Protein AF-A0A1I4LH02-F1 (afdb_monomer)

Radius of gyration: 21.08 Å; Cα contacts (8 Å, |Δi|>4): 77; chains: 1; bounding box: 44×37×54 Å

pLDDT: mean 87.55, std 12.06, range [35.31, 96.88]

Secondary structure (DSSP, 8-state):
-HHHHHHHHTT--HHHHHHHHHHHHHHHHHHHHHS--S--HHHHHHHHHHHHTT--HHHHHHHTT--HHHHHHHHTTSS--HHHHHHHHHHHHHHHS----

Nearest PDB structures (foldseek):
  4pu7-assembly1_B  TM=8.482E-01  e=5.552E-02  Shewanella oneidensis MR-1
  4pu8-assembly1_B  TM=8.496E-01  e=6.217E-02  Shewanella oneidensis MR-1
  4pu4-assembly1_D  TM=8.555E-01  e=6.579E-02  Shewanella oneidensis MR-1
  2b5a-assembly1_A  TM=8.057E-01  e=5.552E-02  [Bacillus] caldolyticus
  4pu8-assembly1_A  TM=7.505E-01  e=4.958E-02  Shewanella oneidensis MR-1

Mean predicted alig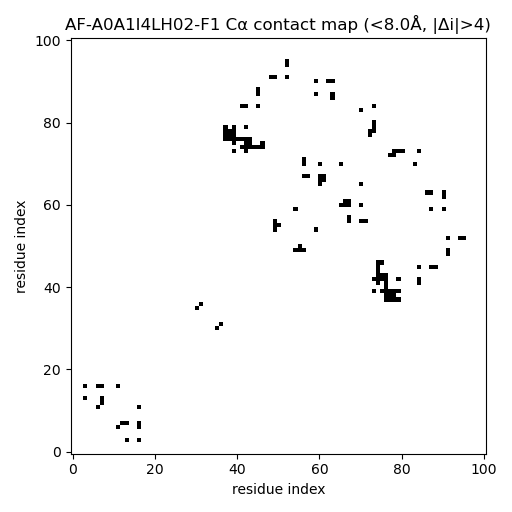ned error: 10.13 Å

Sequence (101 aa):
MAYFERRRAEQLTDRDIMRCLKRHVANEVYAALLNPATDNPVGRELRARRQAIGTPISVLAATLGVPYQRLRRLEIGTRADPELEQRANLALAQLETPQAA

Foldseek 3Di:
DVQVVVVVVVVDDPVRSVVVVVVVVVVVVVVCVVPVQLQDVLLCVLVVLCVVLVHDLVNLCVVLVHDSVVSVSSNRSRDDDPVSSVVSVVVSVVSVPDPPD

Structure (mmCIF, N/CA/C/O backbone):
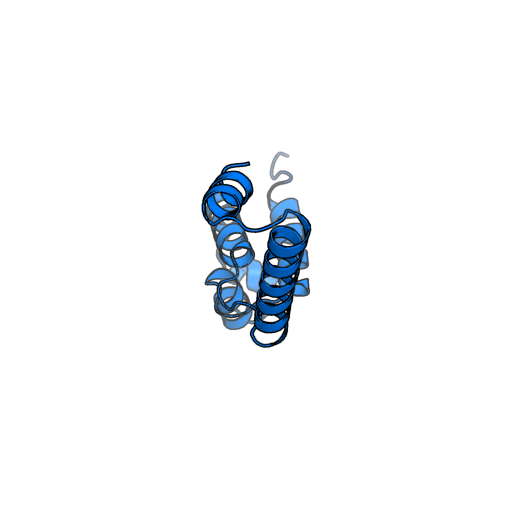data_AF-A0A1I4LH02-F1
#
_entry.id   AF-A0A1I4LH02-F1
#
loop_
_atom_site.group_PDB
_atom_site.id
_atom_site.type_symbol
_atom_site.label_atom_id
_atom_site.label_alt_id
_atom_site.label_comp_id
_atom_site.label_asym_id
_atom_site.label_entity_id
_atom_site.label_seq_id
_atom_site.pdbx_PDB_ins_code
_atom_site.Cartn_x
_atom_site.Cartn_y
_atom_site.Cartn_z
_atom_site.occupancy
_atom_site.B_iso_or_equiv
_atom_site.auth_seq_id
_atom_site.auth_comp_id
_atom_site.auth_asym_id
_atom_site.auth_atom_id
_atom_site.pdbx_PDB_model_num
ATOM 1 N N . MET A 1 1 ? 8.308 6.943 -25.406 1.00 62.38 1 MET A N 1
ATOM 2 C CA . MET A 1 1 ? 8.981 6.396 -26.608 1.00 62.38 1 MET A CA 1
ATOM 3 C C . MET A 1 1 ? 10.434 5.965 -26.358 1.00 62.38 1 MET A C 1
ATOM 5 O O . MET A 1 1 ? 10.872 5.034 -27.020 1.00 62.38 1 MET A O 1
ATOM 9 N N . ALA A 1 2 ? 11.132 6.499 -25.341 1.00 81.81 2 ALA A N 1
ATOM 10 C CA . ALA A 1 2 ? 12.540 6.187 -25.028 1.00 81.81 2 ALA A CA 1
ATOM 11 C C . ALA A 1 2 ? 12.921 4.687 -24.935 1.00 81.81 2 ALA A C 1
ATOM 13 O O . ALA A 1 2 ? 14.013 4.296 -25.337 1.00 81.81 2 ALA A O 1
ATOM 14 N N . TYR A 1 3 ? 12.031 3.812 -24.441 1.00 87.00 3 TYR A N 1
ATOM 15 C CA . TYR A 1 3 ? 12.301 2.365 -24.400 1.00 87.00 3 TYR A CA 1
ATOM 16 C C . TYR A 1 3 ? 12.383 1.740 -25.800 1.00 87.00 3 TYR A C 1
ATOM 18 O O . TYR A 1 3 ? 13.280 0.945 -26.070 1.00 87.00 3 TYR A O 1
ATOM 26 N N . PHE A 1 4 ? 11.459 2.107 -26.692 1.00 88.50 4 PHE A N 1
ATOM 27 C CA . PHE A 1 4 ? 11.434 1.601 -28.065 1.00 88.50 4 PHE A CA 1
ATOM 28 C C . PHE A 1 4 ? 12.630 2.113 -28.858 1.00 88.50 4 PHE A C 1
ATOM 30 O O . PHE A 1 4 ? 13.259 1.336 -29.565 1.00 88.50 4 PHE A O 1
ATOM 37 N N . GLU A 1 5 ? 12.984 3.387 -28.696 1.00 90.06 5 GLU A N 1
ATOM 38 C CA . GLU A 1 5 ? 14.152 3.993 -29.344 1.00 90.06 5 GLU A CA 1
ATOM 39 C C . GLU A 1 5 ? 15.449 3.284 -28.945 1.00 90.06 5 GLU A C 1
ATOM 41 O O . GLU A 1 5 ? 16.216 2.879 -29.816 1.00 90.06 5 GLU A O 1
ATOM 46 N N . ARG A 1 6 ? 15.644 3.022 -27.644 1.00 92.69 6 ARG A N 1
ATOM 47 C CA . ARG A 1 6 ? 16.795 2.252 -27.156 1.00 92.69 6 ARG A CA 1
ATOM 48 C C . ARG A 1 6 ? 16.844 0.848 -27.756 1.00 92.69 6 ARG A C 1
ATOM 50 O O . ARG A 1 6 ? 17.892 0.416 -28.221 1.00 92.69 6 ARG A O 1
ATOM 57 N N . ARG A 1 7 ? 15.717 0.130 -27.778 1.00 92.00 7 ARG A N 1
ATOM 58 C CA . ARG A 1 7 ? 15.683 -1.235 -28.323 1.00 92.00 7 ARG A CA 1
ATOM 59 C C . ARG A 1 7 ? 15.841 -1.280 -29.847 1.00 92.00 7 ARG A C 1
ATOM 61 O O . ARG A 1 7 ? 16.440 -2.219 -30.357 1.00 92.00 7 ARG A O 1
ATOM 68 N N . ARG A 1 8 ? 15.368 -0.264 -30.573 1.00 91.19 8 ARG A N 1
ATOM 69 C CA . ARG A 1 8 ? 15.637 -0.118 -32.014 1.00 91.19 8 ARG A CA 1
ATOM 70 C C . ARG A 1 8 ? 17.112 0.176 -32.286 1.00 91.19 8 ARG A C 1
ATOM 72 O O . ARG A 1 8 ? 17.653 -0.360 -33.246 1.00 91.19 8 ARG A O 1
ATOM 79 N N . ALA A 1 9 ? 17.777 0.959 -31.432 1.00 92.25 9 ALA A N 1
ATOM 80 C CA . ALA A 1 9 ? 19.225 1.174 -31.513 1.00 92.25 9 ALA A CA 1
ATOM 81 C C . ALA A 1 9 ? 20.024 -0.124 -31.271 1.00 92.25 9 ALA A C 1
ATOM 83 O O . ALA A 1 9 ? 21.081 -0.319 -31.862 1.00 92.25 9 ALA A O 1
ATOM 84 N N . GLU A 1 10 ? 19.476 -1.051 -30.479 1.00 91.38 10 GLU A N 1
ATOM 85 C CA . GLU A 1 10 ? 19.973 -2.428 -30.307 1.00 91.38 10 GLU A CA 1
ATOM 86 C C . GLU A 1 10 ? 19.612 -3.361 -31.493 1.00 91.38 10 GLU A C 1
ATOM 88 O O . GLU A 1 10 ? 19.790 -4.573 -31.398 1.00 91.38 10 GLU A O 1
ATOM 93 N N . GLN A 1 11 ? 19.108 -2.817 -32.609 1.00 93.62 11 GLN A N 1
ATOM 94 C CA . GLN A 1 11 ? 18.726 -3.533 -33.838 1.00 93.62 11 GLN A CA 1
ATOM 95 C C . GLN A 1 11 ? 17.590 -4.559 -33.669 1.00 93.62 11 GLN A C 1
ATOM 97 O O . GLN A 1 11 ? 17.427 -5.466 -34.487 1.00 93.62 11 GLN A O 1
ATOM 102 N N . LEU A 1 12 ? 16.759 -4.412 -32.634 1.00 91.25 12 LEU A N 1
ATOM 103 C CA . LEU A 1 12 ? 15.577 -5.253 -32.446 1.00 91.25 12 LEU A CA 1
ATOM 104 C C . LEU A 1 12 ? 14.416 -4.761 -33.310 1.00 91.25 12 LEU A C 1
ATOM 106 O O . LEU A 1 12 ? 14.135 -3.563 -33.391 1.00 91.25 12 LEU A O 1
ATOM 110 N N . THR A 1 13 ? 13.686 -5.705 -33.903 1.00 94.19 13 THR A N 1
ATOM 111 C CA . THR A 1 13 ? 12.451 -5.383 -34.625 1.00 94.19 13 THR A CA 1
ATOM 112 C C . THR A 1 13 ? 11.342 -5.014 -33.644 1.00 94.19 13 THR A C 1
ATOM 114 O O . THR A 1 13 ? 11.294 -5.530 -32.526 1.00 94.19 13 THR A O 1
ATOM 117 N N . ASP A 1 14 ? 10.373 -4.199 -34.064 1.00 92.56 14 ASP A N 1
ATOM 118 C CA . ASP A 1 14 ? 9.227 -3.833 -33.217 1.00 92.56 14 ASP A CA 1
ATOM 119 C C . ASP A 1 14 ? 8.479 -5.064 -32.664 1.00 92.56 14 ASP A C 1
ATOM 121 O O . ASP A 1 14 ? 7.984 -5.048 -31.533 1.00 92.56 14 ASP A O 1
ATOM 125 N N . ARG A 1 15 ? 8.459 -6.178 -33.412 1.00 94.75 15 ARG A N 1
ATOM 126 C CA . ARG A 1 15 ? 7.894 -7.456 -32.952 1.00 94.75 15 ARG A CA 1
ATOM 127 C C . ARG A 1 15 ? 8.682 -8.039 -31.775 1.00 94.75 15 ARG A C 1
ATOM 129 O O . ARG A 1 15 ? 8.069 -8.544 -30.831 1.00 94.75 15 ARG A O 1
ATOM 136 N N . ASP A 1 16 ? 10.009 -7.976 -31.813 1.00 94.44 16 ASP A N 1
ATOM 137 C CA . ASP A 1 16 ? 10.879 -8.445 -30.728 1.00 94.44 16 ASP A CA 1
ATOM 138 C C . ASP A 1 16 ? 10.767 -7.551 -29.497 1.00 94.44 16 ASP A C 1
ATOM 140 O O . ASP A 1 16 ? 10.639 -8.053 -28.380 1.00 94.44 16 ASP A O 1
ATOM 144 N N . ILE A 1 17 ? 10.711 -6.235 -29.708 1.00 94.69 17 ILE A N 1
ATOM 145 C CA . ILE A 1 17 ? 10.509 -5.246 -28.644 1.00 94.69 17 ILE A CA 1
ATOM 146 C C . ILE A 1 17 ? 9.194 -5.524 -27.914 1.00 94.69 17 ILE A C 1
ATOM 148 O O . ILE A 1 17 ? 9.178 -5.660 -26.688 1.00 94.69 17 ILE A O 1
ATOM 152 N N . MET A 1 18 ? 8.102 -5.699 -28.665 1.00 95.00 18 MET A N 1
ATOM 153 C CA . MET A 1 18 ? 6.794 -6.033 -28.100 1.00 95.00 18 MET A CA 1
ATOM 154 C C . MET A 1 18 ? 6.801 -7.377 -27.372 1.00 95.00 18 MET A C 1
ATOM 156 O O . MET A 1 18 ? 6.191 -7.501 -26.313 1.00 95.00 18 MET A O 1
ATOM 160 N N . ARG A 1 19 ? 7.488 -8.393 -27.905 1.00 95.94 19 ARG A N 1
ATOM 161 C CA . ARG A 1 19 ? 7.617 -9.706 -27.256 1.00 95.94 19 ARG A CA 1
ATOM 162 C C . ARG A 1 19 ? 8.338 -9.600 -25.911 1.00 95.94 19 ARG A C 1
ATOM 164 O O . ARG A 1 19 ? 7.856 -10.155 -24.925 1.00 95.94 19 ARG A O 1
ATOM 171 N N . CYS A 1 20 ? 9.459 -8.882 -25.865 1.00 93.69 20 CYS A N 1
ATOM 172 C CA . CYS A 1 20 ? 10.227 -8.644 -24.643 1.00 93.69 20 CYS A CA 1
ATOM 173 C C . CYS A 1 20 ? 9.413 -7.860 -23.610 1.00 93.69 20 CYS A C 1
ATOM 175 O O . CYS A 1 20 ? 9.397 -8.243 -22.442 1.00 93.69 20 CYS A O 1
ATOM 177 N N . LEU A 1 21 ? 8.687 -6.825 -24.044 1.00 94.56 21 LEU A N 1
ATOM 178 C CA . LEU A 1 21 ? 7.820 -6.042 -23.167 1.00 94.56 21 LEU A CA 1
ATOM 179 C C . LEU A 1 21 ? 6.698 -6.899 -22.576 1.00 94.56 21 LEU A C 1
ATOM 181 O O . LEU A 1 21 ? 6.528 -6.925 -21.362 1.00 94.56 21 LEU A O 1
ATOM 185 N N . LYS A 1 22 ? 5.977 -7.654 -23.414 1.00 94.81 22 LYS A N 1
ATOM 186 C CA . LYS A 1 22 ? 4.909 -8.555 -22.955 1.00 94.81 22 LYS A CA 1
ATOM 187 C C . LYS A 1 22 ? 5.429 -9.579 -21.952 1.00 94.81 22 LYS A C 1
ATOM 189 O O . LYS A 1 22 ? 4.795 -9.793 -20.927 1.00 94.81 22 LYS A O 1
ATOM 194 N N . ARG A 1 23 ? 6.587 -10.190 -22.230 1.00 96.50 23 ARG A N 1
ATOM 195 C CA . ARG A 1 23 ? 7.214 -11.156 -21.320 1.00 96.50 23 ARG A CA 1
ATOM 196 C C . ARG A 1 23 ? 7.584 -10.517 -19.987 1.00 96.50 23 ARG A C 1
ATOM 198 O O . ARG A 1 23 ? 7.317 -11.110 -18.952 1.00 96.50 23 ARG A O 1
ATOM 205 N N . HIS A 1 24 ? 8.182 -9.328 -20.013 1.00 93.75 24 HIS A N 1
ATOM 206 C CA . HIS A 1 24 ? 8.546 -8.623 -18.791 1.00 93.75 24 HIS A CA 1
ATOM 207 C C . HIS A 1 24 ? 7.306 -8.295 -17.954 1.00 93.75 24 HIS A C 1
ATOM 209 O O . HIS A 1 24 ? 7.255 -8.689 -16.798 1.00 93.75 24 HIS A O 1
ATOM 215 N N . VAL A 1 25 ? 6.272 -7.701 -18.560 1.00 93.38 25 VAL A N 1
ATOM 216 C CA . VAL A 1 25 ? 5.003 -7.409 -17.870 1.00 93.38 25 VAL A CA 1
ATOM 217 C C . VAL A 1 25 ? 4.375 -8.682 -17.298 1.00 93.38 25 VAL A C 1
ATOM 219 O O . VAL A 1 25 ? 3.972 -8.687 -16.142 1.00 93.38 25 VAL A O 1
ATOM 222 N N . ALA A 1 26 ? 4.326 -9.776 -18.064 1.00 95.81 26 ALA A N 1
ATOM 223 C CA . ALA A 1 26 ? 3.778 -11.043 -17.581 1.00 95.81 26 ALA A CA 1
ATOM 224 C C . ALA A 1 26 ? 4.553 -11.595 -16.372 1.00 95.81 26 ALA A C 1
ATOM 226 O O . ALA A 1 26 ? 3.933 -12.062 -15.420 1.00 95.81 26 ALA A O 1
ATOM 227 N N . ASN A 1 27 ? 5.886 -11.508 -16.387 1.00 93.50 27 ASN A N 1
ATOM 228 C CA . ASN A 1 27 ? 6.723 -11.943 -15.269 1.00 93.50 27 ASN A CA 1
ATOM 229 C C . ASN A 1 27 ? 6.516 -11.072 -14.023 1.00 93.50 27 ASN A C 1
ATOM 231 O O . ASN A 1 27 ? 6.415 -11.619 -12.929 1.00 93.50 27 ASN A O 1
ATOM 235 N N . GLU A 1 28 ? 6.410 -9.750 -14.182 1.00 89.38 28 GLU A N 1
ATOM 236 C CA . GLU A 1 28 ? 6.127 -8.830 -13.071 1.00 89.38 28 GLU A CA 1
ATOM 237 C C . GLU A 1 28 ? 4.746 -9.102 -12.462 1.00 89.38 28 GLU A C 1
ATOM 239 O O . GLU A 1 28 ? 4.619 -9.223 -11.246 1.00 89.38 28 GLU A O 1
ATOM 244 N N . VAL A 1 29 ? 3.712 -9.284 -13.295 1.00 89.00 29 VAL A N 1
ATOM 245 C CA . VAL A 1 29 ? 2.365 -9.634 -12.814 1.00 89.00 29 VAL A CA 1
ATOM 246 C C . VAL A 1 29 ? 2.381 -10.984 -12.100 1.00 89.00 29 VAL A C 1
ATOM 248 O O . VAL A 1 29 ? 1.824 -11.104 -11.014 1.00 89.00 29 VAL A O 1
ATOM 251 N N . TYR A 1 30 ? 3.041 -11.994 -12.666 1.00 90.00 30 TYR A N 1
ATOM 252 C CA . TYR A 1 30 ? 3.168 -13.304 -12.029 1.00 90.00 30 TYR A CA 1
ATOM 253 C C . TYR A 1 30 ? 3.873 -13.217 -10.667 1.00 90.00 30 TYR A C 1
ATOM 255 O O . TYR A 1 30 ? 3.390 -13.782 -9.686 1.00 90.00 30 TYR A O 1
ATOM 263 N N . ALA A 1 31 ? 4.975 -12.466 -10.582 1.00 83.25 31 ALA A N 1
ATOM 264 C CA . ALA A 1 31 ? 5.693 -12.239 -9.332 1.00 83.25 31 ALA A CA 1
ATOM 265 C C . ALA A 1 31 ? 4.822 -11.521 -8.290 1.00 83.25 31 ALA A C 1
ATOM 267 O O . ALA A 1 31 ? 4.811 -11.935 -7.131 1.00 83.25 31 ALA A O 1
ATOM 268 N N . ALA A 1 32 ? 4.054 -10.508 -8.703 1.00 81.19 32 ALA A N 1
ATOM 269 C CA . ALA A 1 32 ? 3.136 -9.775 -7.833 1.00 81.19 32 ALA A CA 1
ATOM 270 C C . ALA A 1 32 ? 1.948 -10.629 -7.357 1.00 81.19 32 ALA A C 1
ATOM 272 O O . ALA A 1 32 ? 1.490 -10.464 -6.231 1.00 81.19 32 ALA A O 1
ATOM 273 N N . LEU A 1 33 ? 1.454 -11.556 -8.182 1.00 83.38 33 LEU A N 1
ATOM 274 C CA . LEU A 1 33 ? 0.403 -12.495 -7.781 1.00 83.38 33 LEU A CA 1
ATOM 275 C C . LEU A 1 33 ? 0.912 -13.525 -6.763 1.00 83.38 33 LEU A C 1
ATOM 277 O O . LEU A 1 33 ? 0.183 -13.879 -5.840 1.00 83.38 33 LEU A O 1
ATOM 281 N N . LEU A 1 34 ? 2.151 -14.002 -6.922 1.00 82.38 34 LEU A N 1
ATOM 282 C CA . LEU A 1 34 ? 2.766 -14.954 -5.992 1.00 82.38 34 LEU A CA 1
ATOM 283 C C . LEU A 1 34 ? 3.212 -14.309 -4.678 1.00 82.38 34 LEU A C 1
ATOM 285 O O . LEU A 1 34 ? 3.105 -14.926 -3.622 1.00 82.38 34 LEU A O 1
ATOM 289 N N . ASN A 1 35 ? 3.730 -13.088 -4.752 1.00 71.56 35 ASN A N 1
ATOM 290 C CA . ASN A 1 35 ? 4.195 -12.312 -3.613 1.00 71.56 35 ASN A CA 1
ATOM 291 C C . ASN A 1 35 ? 3.503 -10.950 -3.661 1.00 71.56 35 ASN A C 1
ATOM 293 O O . ASN A 1 35 ? 4.123 -9.975 -4.101 1.00 71.56 35 ASN A O 1
ATOM 297 N N . PRO A 1 36 ? 2.222 -10.868 -3.253 1.00 66.25 36 PRO A N 1
ATOM 298 C CA . PRO A 1 36 ? 1.535 -9.589 -3.180 1.00 66.25 36 PRO A CA 1
ATOM 299 C C . PRO A 1 36 ? 2.377 -8.661 -2.314 1.00 66.25 36 PRO A C 1
ATOM 301 O O . PRO A 1 36 ? 2.686 -8.997 -1.167 1.00 66.25 36 PRO A O 1
ATOM 304 N N . ALA A 1 37 ? 2.821 -7.550 -2.911 1.00 58.62 37 ALA A N 1
ATOM 305 C CA . ALA A 1 37 ? 3.737 -6.615 -2.282 1.00 58.62 37 ALA A CA 1
ATOM 306 C C . ALA A 1 37 ? 3.252 -6.309 -0.862 1.00 58.62 37 ALA A C 1
ATOM 308 O O . ALA A 1 37 ? 2.118 -5.879 -0.650 1.00 58.62 37 ALA A O 1
ATOM 309 N N . THR A 1 38 ? 4.112 -6.571 0.121 1.00 58.09 38 THR A N 1
ATOM 310 C CA . THR A 1 38 ? 3.846 -6.203 1.511 1.00 58.09 38 THR A CA 1
ATOM 311 C C . THR A 1 38 ? 3.757 -4.693 1.649 1.00 58.09 38 THR A C 1
ATOM 313 O O . THR A 1 38 ? 2.961 -4.224 2.454 1.00 58.09 38 THR A O 1
ATOM 316 N N . ASP A 1 39 ? 4.502 -3.947 0.824 1.00 62.72 39 ASP A N 1
ATOM 317 C CA . ASP A 1 39 ? 4.458 -2.491 0.783 1.00 62.72 39 ASP A CA 1
ATOM 318 C C . ASP A 1 39 ? 3.115 -2.022 0.211 1.00 62.72 39 ASP A C 1
ATOM 320 O O . ASP A 1 39 ? 2.922 -1.907 -0.997 1.00 62.72 39 ASP A O 1
ATOM 324 N N . ASN A 1 40 ? 2.159 -1.810 1.112 1.00 67.75 40 ASN A N 1
ATOM 325 C CA . ASN A 1 40 ? 0.824 -1.335 0.793 1.00 67.75 40 ASN A CA 1
ATOM 326 C C . ASN A 1 40 ? 0.795 0.203 0.877 1.00 67.75 40 ASN A C 1
ATOM 328 O O . ASN A 1 40 ? 0.644 0.740 1.984 1.00 67.75 40 ASN A O 1
ATOM 332 N N . PRO A 1 41 ? 0.944 0.937 -0.246 1.00 76.38 41 PRO A N 1
ATOM 333 C CA . PRO A 1 41 ? 0.901 2.399 -0.231 1.00 76.38 41 PRO A CA 1
ATOM 334 C C . PRO A 1 41 ? -0.434 2.919 0.319 1.00 76.38 41 PRO A C 1
ATOM 336 O O . PRO A 1 41 ? -0.437 3.904 1.056 1.00 76.38 41 PRO A O 1
ATOM 339 N N . VAL A 1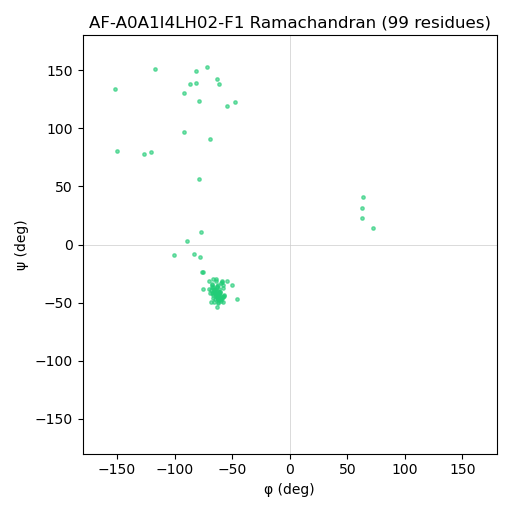 42 ? -1.531 2.189 0.083 1.00 83.06 42 VAL A N 1
ATOM 340 C CA . VAL A 1 42 ? -2.880 2.527 0.566 1.00 83.06 42 VAL A CA 1
ATOM 341 C C . VAL A 1 42 ? -2.928 2.561 2.094 1.00 83.06 42 VAL A C 1
ATOM 343 O O . VAL A 1 42 ? -3.543 3.447 2.683 1.00 83.06 42 VAL A O 1
ATOM 346 N N . GLY A 1 43 ? -2.216 1.650 2.766 1.00 88.19 43 GLY A N 1
ATOM 347 C CA . GLY A 1 43 ? -2.100 1.649 4.225 1.00 88.19 43 GLY A CA 1
ATOM 348 C C . GLY A 1 43 ? -1.445 2.924 4.772 1.00 88.19 43 GLY A C 1
ATOM 349 O O . GLY A 1 43 ? -1.929 3.509 5.747 1.00 88.19 43 GLY A O 1
ATOM 350 N N . ARG A 1 44 ? -0.380 3.404 4.113 1.00 89.00 44 ARG A N 1
ATOM 351 C CA . ARG A 1 44 ? 0.305 4.652 4.496 1.00 89.00 44 ARG A CA 1
ATOM 352 C C . ARG A 1 44 ? -0.565 5.882 4.241 1.00 89.00 44 ARG A C 1
ATOM 354 O O . ARG A 1 44 ? -0.590 6.787 5.074 1.00 89.00 44 ARG A O 1
ATOM 361 N N . GLU A 1 45 ? -1.300 5.902 3.136 1.00 91.50 45 GLU A N 1
ATOM 362 C CA . GLU A 1 45 ? -2.252 6.972 2.814 1.00 91.50 45 GLU A CA 1
ATOM 363 C C .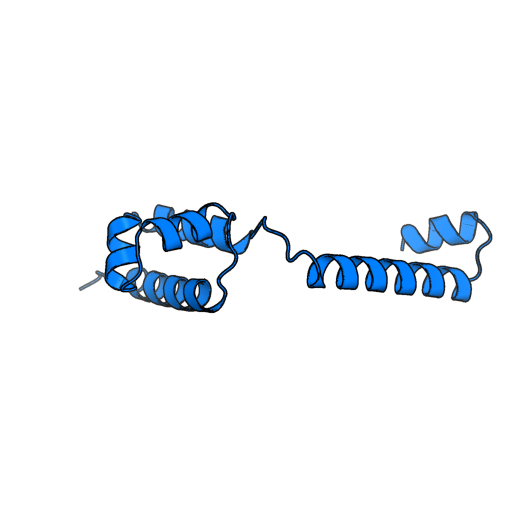 GLU A 1 45 ? -3.406 7.025 3.824 1.00 91.50 45 GLU A C 1
ATOM 365 O O . GLU A 1 45 ? -3.726 8.097 4.343 1.00 91.50 45 GLU A O 1
ATOM 370 N N . LEU A 1 46 ? -3.959 5.865 4.199 1.00 92.50 46 LEU A N 1
ATOM 371 C CA . LEU A 1 46 ? -4.984 5.749 5.241 1.00 92.50 46 LEU A CA 1
ATOM 372 C C . LEU A 1 46 ? -4.490 6.333 6.573 1.00 92.50 46 LEU A C 1
ATOM 374 O O . LEU A 1 46 ? -5.201 7.098 7.230 1.00 92.50 46 LEU A O 1
ATOM 378 N N . ARG A 1 47 ? -3.246 6.013 6.956 1.00 94.25 47 ARG A N 1
ATOM 379 C CA . ARG A 1 47 ? -2.601 6.565 8.154 1.00 94.25 47 ARG A CA 1
ATOM 380 C C . ARG A 1 47 ? -2.483 8.085 8.082 1.00 94.25 47 ARG A C 1
ATOM 382 O O . ARG A 1 47 ? -2.806 8.751 9.067 1.00 94.25 47 ARG A O 1
ATOM 389 N N . ALA A 1 48 ? -2.019 8.620 6.954 1.00 93.62 48 ALA A N 1
ATOM 390 C CA . ALA A 1 48 ? -1.859 10.057 6.758 1.00 93.62 48 ALA A CA 1
ATOM 391 C C . ALA A 1 48 ? -3.206 10.787 6.868 1.00 93.62 48 ALA A C 1
ATOM 393 O O . ALA A 1 48 ? -3.316 11.768 7.604 1.00 93.62 48 ALA A O 1
ATOM 394 N N . ARG A 1 49 ? -4.256 10.255 6.233 1.00 93.81 49 ARG A N 1
ATOM 395 C CA . ARG A 1 49 ? -5.614 10.812 6.302 1.00 93.81 49 ARG A CA 1
ATOM 396 C C . ARG A 1 49 ? -6.174 10.790 7.722 1.00 93.81 49 ARG A C 1
ATOM 398 O O . ARG A 1 49 ? -6.644 11.811 8.217 1.00 93.81 49 ARG A O 1
ATOM 405 N N . ARG A 1 50 ? -6.045 9.661 8.429 1.00 95.06 50 ARG A N 1
ATOM 406 C CA . ARG A 1 50 ? -6.449 9.562 9.841 1.00 95.06 50 ARG A CA 1
ATOM 407 C C . ARG A 1 50 ? -5.732 10.605 10.706 1.00 95.06 50 ARG A C 1
ATOM 409 O O . ARG A 1 50 ? -6.356 11.212 11.576 1.00 95.06 50 ARG A O 1
ATOM 416 N N . GLN A 1 51 ? -4.426 10.786 10.498 1.00 95.19 51 GLN A N 1
ATOM 417 C CA . GLN A 1 51 ? -3.630 11.779 11.223 1.00 95.19 51 GLN A CA 1
ATOM 418 C C . GLN A 1 51 ? -4.065 13.213 10.904 1.00 95.19 51 GLN A C 1
ATOM 420 O O . GLN A 1 51 ? -4.128 14.017 11.828 1.00 95.19 51 GLN A O 1
ATOM 425 N N . ALA A 1 52 ? -4.424 13.513 9.653 1.00 93.38 52 ALA A N 1
ATOM 426 C CA . ALA A 1 52 ? -4.941 14.823 9.254 1.00 93.38 52 ALA A CA 1
ATOM 427 C C . ALA A 1 52 ? -6.273 15.170 9.946 1.00 93.38 52 ALA A C 1
ATOM 429 O O . ALA A 1 52 ? -6.467 16.309 10.354 1.00 93.38 52 ALA A O 1
ATOM 430 N N . ILE A 1 53 ? -7.147 14.178 10.158 1.00 91.69 53 ILE A N 1
ATOM 431 C CA . ILE A 1 53 ? -8.409 14.327 10.912 1.00 91.69 53 ILE A CA 1
ATOM 432 C C . ILE A 1 53 ? -8.160 14.343 12.439 1.00 91.69 53 ILE A C 1
ATOM 434 O O . ILE A 1 53 ? -9.059 14.614 13.229 1.00 91.69 53 ILE A O 1
ATOM 438 N N . GLY A 1 54 ? -6.946 14.020 12.897 1.00 93.38 54 GLY A N 1
ATOM 439 C CA . GLY A 1 54 ? -6.611 13.951 14.323 1.00 93.38 54 GLY A CA 1
ATOM 440 C C . GLY A 1 54 ? -7.209 12.745 15.058 1.00 93.38 54 GLY A C 1
ATOM 441 O O . GLY A 1 54 ? -7.202 12.705 16.286 1.00 93.38 54 GLY A O 1
ATOM 442 N N . THR A 1 55 ? -7.705 11.731 14.341 1.00 92.88 55 THR A N 1
ATOM 443 C CA . THR A 1 55 ? -8.338 10.559 14.966 1.00 92.88 55 THR A CA 1
ATOM 444 C C . THR A 1 55 ? -7.275 9.587 15.501 1.00 92.88 55 THR A C 1
ATOM 446 O O . THR A 1 55 ? -6.433 9.105 14.733 1.00 92.88 55 THR A O 1
ATOM 449 N N . PRO A 1 56 ? -7.279 9.220 16.797 1.00 95.38 56 PRO A N 1
ATOM 450 C CA . PRO A 1 56 ? -6.384 8.186 17.306 1.00 95.38 56 PRO A CA 1
ATOM 451 C C . PRO A 1 56 ? -6.676 6.831 16.652 1.00 95.38 56 PRO A C 1
ATOM 453 O O . PRO A 1 56 ? -7.828 6.457 16.446 1.00 95.38 56 PRO A O 1
ATOM 456 N N . ILE A 1 57 ? -5.637 6.044 16.372 1.00 96.31 57 ILE A N 1
ATOM 457 C CA . ILE A 1 57 ? -5.803 4.711 15.767 1.00 96.31 57 ILE A CA 1
ATOM 458 C C . ILE A 1 57 ? -6.672 3.775 16.630 1.00 96.31 57 ILE A C 1
ATOM 460 O O . ILE A 1 57 ? -7.386 2.936 16.094 1.00 96.31 57 ILE A O 1
ATOM 464 N N . SER A 1 58 ? -6.649 3.926 17.960 1.00 96.12 58 SER A N 1
ATOM 465 C CA . SER A 1 58 ? -7.502 3.166 18.884 1.00 96.12 58 SER A CA 1
ATOM 466 C C . SER A 1 58 ? -8.985 3.480 18.693 1.00 96.12 58 SER A C 1
ATOM 468 O O . SER A 1 58 ? -9.799 2.563 18.726 1.00 96.12 58 SER A O 1
ATOM 470 N N . VAL A 1 59 ? -9.319 4.749 18.443 1.00 95.25 59 VAL A N 1
ATOM 471 C CA . VAL A 1 59 ? -10.689 5.191 18.158 1.00 95.25 59 VAL A CA 1
ATOM 472 C C . VAL A 1 59 ? -11.150 4.595 16.834 1.00 95.25 59 VAL A C 1
ATOM 474 O O . VAL A 1 59 ? -12.183 3.938 16.800 1.00 95.25 59 VAL A O 1
ATOM 477 N N . LEU A 1 60 ? -10.347 4.714 15.771 1.00 95.38 60 LEU A N 1
ATOM 478 C CA . LEU A 1 60 ? -10.696 4.129 14.473 1.00 95.38 60 LEU A CA 1
ATOM 479 C C . LEU A 1 60 ? -10.845 2.598 14.552 1.00 95.38 60 LEU A C 1
ATOM 481 O O . LEU A 1 60 ? -11.782 2.039 13.990 1.00 95.38 60 LEU A O 1
ATOM 485 N N . ALA A 1 61 ? -9.959 1.916 15.283 1.00 96.75 61 ALA A N 1
ATOM 486 C CA . ALA A 1 61 ? -10.047 0.472 15.496 1.00 96.75 61 ALA A CA 1
ATOM 487 C C . ALA A 1 61 ? -11.345 0.072 16.218 1.00 96.75 61 ALA A C 1
ATOM 489 O O . ALA A 1 61 ? -11.996 -0.889 15.806 1.00 96.75 61 ALA A O 1
ATOM 490 N N . ALA A 1 62 ? -11.739 0.828 17.248 1.00 95.56 62 ALA A N 1
ATOM 491 C CA . ALA A 1 62 ? -12.986 0.612 17.975 1.00 95.56 62 ALA A CA 1
ATOM 492 C C . ALA A 1 62 ? -14.215 0.846 17.082 1.00 95.56 62 ALA A C 1
ATOM 494 O O . ALA A 1 62 ? -15.082 -0.023 17.024 1.00 95.56 62 ALA A O 1
ATOM 495 N N . THR A 1 63 ? -14.251 1.946 16.321 1.00 94.19 63 THR A N 1
ATOM 496 C CA . THR A 1 63 ? -15.332 2.250 15.363 1.00 94.19 63 THR A CA 1
ATOM 497 C C . THR A 1 63 ? -15.496 1.147 14.318 1.00 94.19 63 THR A C 1
ATOM 499 O O . THR A 1 63 ? -16.610 0.801 13.935 1.00 94.19 63 THR A O 1
ATOM 502 N N . LEU A 1 64 ? -14.388 0.556 13.868 1.00 95.00 64 LEU A N 1
ATOM 503 C CA . LEU A 1 64 ? -14.392 -0.534 12.894 1.00 95.00 64 LEU A CA 1
ATOM 504 C C . LEU A 1 64 ? -14.639 -1.918 13.521 1.00 95.00 64 LEU A C 1
ATOM 506 O O . LEU A 1 64 ? -14.787 -2.893 12.780 1.00 95.00 64 LEU A O 1
ATOM 510 N N . GLY A 1 65 ? -14.661 -2.034 14.852 1.00 96.06 65 GLY A N 1
ATOM 511 C CA . GLY A 1 65 ? -14.782 -3.313 15.553 1.00 96.06 65 GLY A CA 1
ATOM 512 C C . GLY A 1 65 ? -13.613 -4.266 15.280 1.00 96.06 65 GLY A C 1
ATOM 513 O O . GLY A 1 65 ? -13.804 -5.481 15.231 1.00 96.06 65 GLY A O 1
ATOM 514 N N . VAL A 1 66 ? -12.404 -3.738 15.050 1.00 96.56 66 VAL A N 1
ATOM 515 C CA . VAL A 1 66 ? -11.210 -4.540 14.739 1.00 96.56 66 VAL A CA 1
ATOM 516 C C . VAL A 1 66 ? -10.126 -4.394 15.808 1.00 96.56 66 VAL A C 1
ATOM 518 O O . VAL A 1 66 ? -9.985 -3.333 16.414 1.00 96.56 66 VAL A O 1
ATOM 521 N N . PRO A 1 67 ? -9.281 -5.420 16.021 1.00 96.88 67 PRO A N 1
ATOM 522 C CA . PRO A 1 67 ? -8.150 -5.298 16.931 1.00 96.88 67 PRO A CA 1
ATOM 523 C C . PRO A 1 67 ? -7.170 -4.207 16.485 1.00 96.88 67 PRO A C 1
ATOM 525 O O . PRO A 1 67 ? -6.777 -4.160 15.316 1.00 96.88 67 PRO A O 1
ATOM 528 N N . TYR A 1 68 ? -6.674 -3.414 17.440 1.00 96.12 68 TYR A N 1
ATOM 529 C CA . TYR A 1 68 ? -5.669 -2.365 17.213 1.00 96.12 68 TYR A CA 1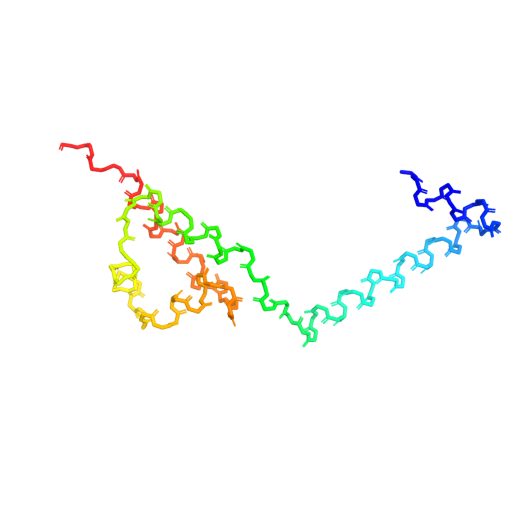
ATOM 530 C C . TYR A 1 68 ? -4.500 -2.845 16.341 1.00 96.12 68 TYR A C 1
ATOM 532 O O . TYR A 1 68 ? -4.114 -2.180 15.384 1.00 96.12 68 TYR A O 1
ATOM 540 N N . GLN A 1 69 ? -3.944 -4.026 16.639 1.00 95.56 69 GLN A N 1
ATOM 541 C CA . GLN A 1 69 ? -2.777 -4.551 15.922 1.00 95.56 69 GLN A CA 1
ATOM 542 C C . GLN A 1 69 ? -3.083 -4.880 14.456 1.00 95.56 69 GLN A C 1
ATOM 544 O O . GLN A 1 69 ? -2.191 -4.769 13.617 1.00 95.56 69 GLN A O 1
ATOM 549 N N . ARG A 1 70 ? -4.329 -5.249 14.126 1.00 94.06 70 ARG A N 1
ATOM 550 C CA . ARG A 1 70 ? -4.751 -5.507 12.742 1.00 94.06 70 ARG A CA 1
ATOM 551 C C . ARG A 1 70 ? -4.751 -4.207 11.941 1.00 94.06 70 ARG A C 1
ATOM 553 O O . ARG A 1 70 ? -4.115 -4.157 10.893 1.00 94.06 70 ARG A O 1
ATOM 560 N N . LEU A 1 71 ? -5.370 -3.155 12.481 1.00 94.69 71 LEU A N 1
ATOM 561 C CA . LEU A 1 71 ? -5.387 -1.831 11.853 1.00 94.69 71 LEU A CA 1
ATOM 562 C C . LEU A 1 71 ? -3.983 -1.209 11.791 1.00 94.69 71 LEU A C 1
ATOM 564 O O . LEU A 1 71 ? -3.600 -0.645 10.773 1.00 94.69 71 LEU A O 1
ATOM 568 N N . ARG A 1 72 ? -3.161 -1.380 12.835 1.00 94.94 72 ARG A N 1
ATOM 569 C CA . ARG A 1 72 ? -1.769 -0.907 12.832 1.00 94.94 72 ARG A CA 1
ATOM 570 C C . ARG A 1 72 ? -0.949 -1.564 11.730 1.00 94.94 72 ARG A C 1
ATOM 572 O O . ARG A 1 72 ? -0.213 -0.861 11.050 1.00 94.94 72 ARG A O 1
ATOM 579 N N . ARG A 1 73 ? -1.040 -2.890 11.572 1.00 93.00 73 ARG A N 1
ATOM 580 C CA . ARG A 1 73 ? -0.298 -3.631 10.535 1.00 93.00 73 ARG A CA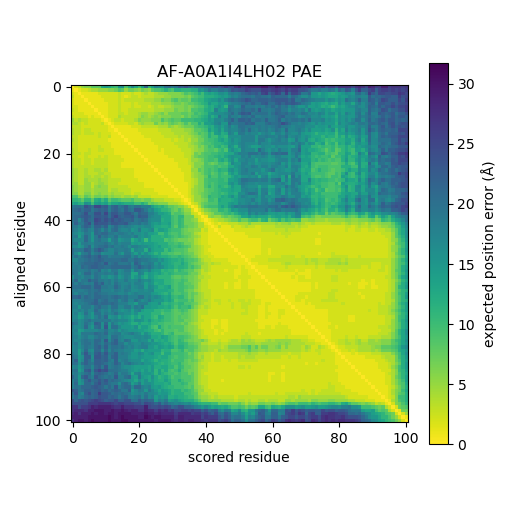 1
ATOM 581 C C . ARG A 1 73 ? -0.694 -3.202 9.127 1.00 93.00 73 ARG A C 1
ATOM 583 O O . ARG A 1 73 ? 0.182 -3.154 8.264 1.00 93.00 73 ARG A O 1
ATOM 590 N N . LEU A 1 74 ? -1.971 -2.869 8.942 1.00 91.25 74 LEU A N 1
ATOM 591 C CA . LEU A 1 74 ? -2.473 -2.263 7.718 1.00 91.25 74 LEU A CA 1
ATOM 592 C C . LEU A 1 74 ? -1.833 -0.887 7.482 1.00 91.25 74 LEU A C 1
ATOM 594 O O . LEU A 1 74 ? -1.198 -0.683 6.455 1.00 91.25 74 LEU A O 1
ATOM 598 N N . GLU A 1 75 ? -1.906 0.020 8.462 1.00 92.75 75 GLU A N 1
ATOM 599 C CA . GLU A 1 75 ? -1.382 1.392 8.341 1.00 92.75 75 GLU A CA 1
ATOM 600 C C . GLU A 1 75 ? 0.123 1.483 8.062 1.00 92.75 75 GLU A C 1
ATOM 602 O O . GLU A 1 75 ? 0.582 2.419 7.411 1.00 92.75 75 GLU A O 1
ATOM 607 N N . ILE A 1 76 ? 0.914 0.548 8.592 1.00 90.88 76 ILE A N 1
ATOM 608 C CA . ILE A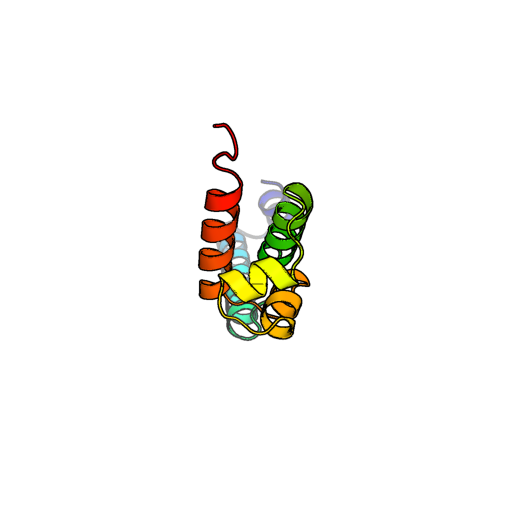 1 76 ? 2.367 0.520 8.367 1.00 90.88 76 ILE A CA 1
ATOM 609 C C . ILE A 1 76 ? 2.764 -0.279 7.119 1.00 90.88 76 ILE A C 1
ATOM 611 O O . ILE A 1 76 ? 3.956 -0.449 6.886 1.00 90.88 76 ILE A O 1
ATOM 615 N N . GLY A 1 77 ? 1.797 -0.803 6.355 1.00 84.81 77 GLY A N 1
ATOM 616 C CA . GLY A 1 77 ? 2.073 -1.588 5.153 1.00 84.81 77 GLY A CA 1
ATOM 617 C C . GLY A 1 77 ? 2.818 -2.888 5.456 1.00 84.81 77 GLY A C 1
ATOM 618 O O . GLY A 1 77 ? 3.768 -3.238 4.777 1.00 84.81 77 GLY A O 1
ATOM 619 N N . THR A 1 78 ? 2.448 -3.591 6.528 1.00 83.00 78 THR A N 1
ATOM 620 C CA . THR A 1 78 ? 2.952 -4.963 6.783 1.00 83.00 78 THR A CA 1
ATOM 621 C C . THR A 1 78 ? 1.943 -6.033 6.382 1.00 83.00 78 THR A C 1
ATOM 623 O O . THR A 1 78 ? 2.255 -7.221 6.396 1.00 83.00 78 THR A O 1
ATOM 626 N N . ARG A 1 79 ? 0.715 -5.617 6.057 1.00 81.19 79 ARG A N 1
ATOM 627 C CA . ARG A 1 79 ? -0.376 -6.469 5.594 1.00 81.19 79 ARG A CA 1
ATOM 628 C C . ARG A 1 79 ? -1.301 -5.648 4.700 1.00 81.19 79 ARG A C 1
ATOM 630 O O . ARG A 1 79 ? -1.699 -4.558 5.096 1.00 81.19 79 ARG A O 1
ATOM 637 N N . ALA A 1 80 ? -1.681 -6.203 3.555 1.00 81.25 80 ALA A N 1
ATOM 638 C CA . ALA A 1 80 ? -2.795 -5.702 2.757 1.00 81.25 80 ALA A CA 1
ATOM 63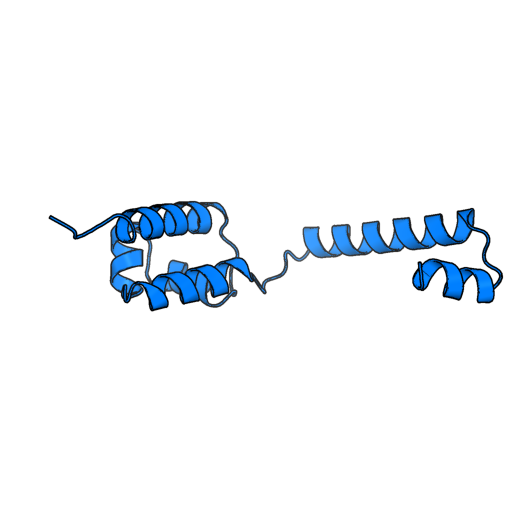9 C C . ALA A 1 80 ? -4.115 -6.316 3.251 1.00 81.25 80 ALA A C 1
ATOM 641 O O . ALA A 1 80 ? -4.165 -7.504 3.596 1.00 81.25 80 ALA A O 1
ATOM 642 N N . ASP A 1 81 ? -5.166 -5.504 3.336 1.00 87.19 81 ASP A N 1
ATOM 643 C CA . ASP A 1 81 ? -6.510 -5.941 3.737 1.00 87.19 81 ASP A CA 1
ATOM 644 C C . ASP A 1 81 ? -7.543 -5.038 3.034 1.00 87.19 81 ASP A C 1
ATOM 646 O O . ASP A 1 81 ? -8.024 -4.078 3.639 1.00 87.19 81 ASP A O 1
ATOM 650 N N . PRO A 1 82 ? -7.861 -5.309 1.749 1.00 87.31 82 PRO A N 1
ATOM 651 C CA . PRO A 1 82 ? -8.659 -4.403 0.915 1.00 87.31 82 PRO A CA 1
ATOM 652 C C . PRO A 1 82 ? -10.048 -4.093 1.486 1.00 87.31 82 PRO A C 1
ATOM 654 O O . PRO A 1 82 ? -10.547 -2.976 1.370 1.00 87.31 82 PRO A O 1
ATOM 657 N N . GLU A 1 83 ? -10.672 -5.071 2.147 1.00 90.19 83 GLU A N 1
ATOM 658 C CA . GLU A 1 83 ? -11.972 -4.883 2.796 1.00 90.19 83 GLU A CA 1
ATOM 659 C C . GLU A 1 83 ? -11.855 -3.911 3.979 1.00 90.19 83 GLU A C 1
ATOM 661 O O . GLU A 1 83 ? -12.653 -2.978 4.123 1.00 90.19 83 GLU A O 1
ATOM 666 N N . LEU A 1 84 ? -10.834 -4.098 4.822 1.00 92.25 84 LEU A N 1
ATOM 667 C CA . LEU A 1 84 ? -10.591 -3.213 5.956 1.00 92.25 84 LEU A CA 1
ATOM 668 C C . LEU A 1 84 ? -10.187 -1.805 5.500 1.00 92.25 84 LEU A C 1
ATOM 670 O O . LEU A 1 84 ? -10.615 -0.833 6.120 1.00 92.25 84 LEU A O 1
ATOM 674 N N . GLU A 1 85 ? -9.423 -1.683 4.414 1.00 93.06 85 GLU A N 1
ATOM 675 C CA . GLU A 1 85 ? -9.078 -0.402 3.783 1.00 93.06 85 GLU A CA 1
ATOM 676 C C . GLU A 1 85 ? -10.327 0.352 3.333 1.00 93.06 85 GLU A C 1
ATOM 678 O O . GLU A 1 85 ? -10.483 1.535 3.645 1.00 93.06 85 GLU A O 1
ATOM 683 N N . GLN A 1 86 ? -11.241 -0.327 2.638 1.00 92.88 86 GLN A N 1
ATOM 684 C CA . GLN A 1 86 ? -12.483 0.279 2.168 1.00 92.88 86 GLN A CA 1
ATOM 685 C C . GLN A 1 86 ? -13.340 0.759 3.345 1.00 92.88 86 GLN A C 1
ATOM 687 O O . GLN A 1 86 ? -13.787 1.907 3.363 1.00 92.88 86 GLN A O 1
ATOM 692 N N . ARG A 1 87 ? -13.522 -0.085 4.366 1.00 95.56 87 ARG A N 1
ATOM 693 C CA . ARG A 1 87 ? -14.300 0.260 5.566 1.00 95.56 87 ARG A CA 1
ATOM 694 C C . ARG A 1 87 ? -13.676 1.416 6.348 1.00 95.56 87 ARG A C 1
ATOM 696 O O . ARG A 1 87 ? -14.397 2.310 6.784 1.00 95.56 87 ARG A O 1
ATOM 703 N N . ALA A 1 88 ? -12.353 1.423 6.501 1.00 93.81 88 ALA A N 1
ATOM 704 C CA . ALA A 1 88 ? -11.640 2.499 7.178 1.00 93.81 88 ALA A CA 1
ATOM 705 C C . ALA A 1 88 ? -11.751 3.826 6.414 1.00 93.81 88 ALA A C 1
ATOM 707 O O . ALA A 1 88 ? -12.008 4.858 7.028 1.00 93.81 88 ALA A O 1
ATOM 708 N N . ASN A 1 89 ? -11.639 3.806 5.084 1.00 93.50 89 ASN A N 1
ATOM 709 C CA . ASN A 1 89 ? -11.825 5.000 4.257 1.00 93.50 89 ASN A CA 1
ATOM 710 C C . ASN A 1 89 ? -13.244 5.571 4.349 1.00 93.50 89 ASN A C 1
ATOM 712 O O . ASN A 1 89 ? -13.400 6.788 4.432 1.00 93.50 89 ASN A O 1
ATOM 716 N N . LEU A 1 90 ? -14.269 4.713 4.368 1.00 93.62 90 LEU A N 1
ATOM 717 C CA . LEU A 1 90 ? -15.656 5.143 4.558 1.00 93.62 90 LEU A CA 1
ATOM 718 C C . LEU A 1 90 ? -15.868 5.762 5.945 1.00 93.62 90 LEU A C 1
ATOM 720 O O . LEU A 1 90 ? -16.471 6.828 6.047 1.00 93.62 90 LEU A O 1
ATOM 724 N N . ALA A 1 91 ? -15.328 5.142 6.997 1.00 93.06 91 ALA A N 1
ATOM 725 C CA . ALA A 1 91 ? -15.414 5.675 8.355 1.00 93.06 91 ALA A CA 1
ATOM 726 C C . ALA A 1 91 ? -14.712 7.038 8.484 1.00 93.06 91 ALA A C 1
ATOM 728 O O . ALA A 1 91 ? -15.259 7.956 9.087 1.00 93.06 91 ALA A O 1
ATOM 729 N N . LEU A 1 92 ? -13.530 7.206 7.882 1.00 92.69 92 LEU A N 1
ATOM 730 C CA . LEU A 1 92 ? -12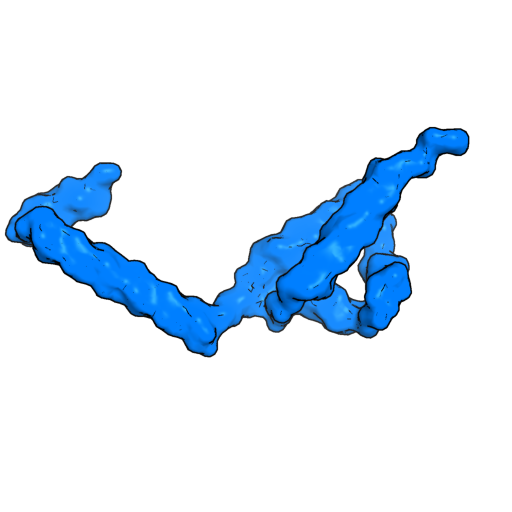.832 8.495 7.870 1.00 92.69 92 LEU A CA 1
ATOM 731 C C . LEU A 1 92 ? -13.596 9.559 7.069 1.00 92.69 92 LEU A C 1
ATOM 733 O O . LEU A 1 92 ? -13.688 10.692 7.526 1.00 92.69 92 LEU A O 1
ATOM 737 N N . ALA A 1 93 ? -14.206 9.204 5.934 1.00 90.94 93 ALA A N 1
ATOM 738 C CA . ALA A 1 93 ? -15.038 10.131 5.161 1.00 90.94 93 ALA A CA 1
ATOM 739 C C . ALA A 1 93 ? -16.278 10.608 5.947 1.00 90.94 93 ALA A C 1
ATOM 741 O O . ALA A 1 93 ? -16.681 11.766 5.841 1.00 90.94 93 ALA A O 1
ATOM 742 N N . GLN A 1 94 ? -16.865 9.734 6.771 1.00 88.44 94 GLN A N 1
ATOM 743 C CA . GLN A 1 94 ? -17.965 10.098 7.669 1.00 88.44 94 GLN A CA 1
ATOM 744 C C . GLN A 1 94 ? -17.516 11.053 8.781 1.00 88.44 94 GLN A C 1
ATOM 746 O O . GLN A 1 94 ? -18.284 11.929 9.154 1.00 88.44 94 GLN A O 1
ATOM 751 N N . LEU A 1 95 ? -16.282 10.918 9.278 1.00 83.00 95 LEU A N 1
ATOM 752 C CA . LEU A 1 95 ? -15.702 11.825 10.277 1.00 83.00 95 LEU A CA 1
ATOM 753 C C . LEU A 1 95 ? -15.274 13.181 9.681 1.00 83.00 95 LEU A C 1
ATOM 755 O O . LEU A 1 95 ? -15.205 14.166 10.409 1.00 83.00 95 LEU A O 1
ATOM 759 N N . GLU A 1 96 ? -14.997 13.241 8.374 1.00 78.81 96 GLU A N 1
ATOM 760 C CA . GLU A 1 96 ? -14.713 14.485 7.637 1.00 78.81 96 GLU A CA 1
ATOM 761 C C . GLU A 1 96 ? -15.979 15.314 7.338 1.00 78.81 96 GLU A C 1
ATOM 763 O O . GLU A 1 96 ? -15.891 16.526 7.146 1.00 78.81 96 GLU A O 1
ATOM 768 N N . THR A 1 97 ? -17.157 14.684 7.301 1.00 66.06 97 THR A N 1
ATOM 769 C CA . THR A 1 97 ? -18.448 15.339 7.016 1.00 66.06 97 THR A CA 1
ATOM 770 C C . THR A 1 97 ? -19.090 15.766 8.357 1.00 66.06 97 THR A C 1
ATOM 772 O O . THR A 1 97 ? -19.116 14.973 9.291 1.00 66.06 97 THR A O 1
ATOM 775 N N . PRO A 1 98 ? -19.553 17.015 8.538 1.00 59.41 98 PRO A N 1
ATOM 776 C CA . PRO A 1 98 ? -19.050 17.893 9.603 1.00 59.41 98 PRO A CA 1
ATOM 777 C C . PRO A 1 98 ? -19.617 17.697 11.016 1.00 59.41 98 PRO A C 1
ATOM 779 O O . PRO A 1 98 ? -20.820 17.543 11.209 1.00 59.41 98 PRO A O 1
ATOM 782 N N . GLN A 1 99 ? -18.766 17.985 12.007 1.00 49.69 99 GLN A N 1
ATOM 783 C CA . GLN A 1 99 ? -19.136 18.621 13.279 1.00 49.69 99 GLN A CA 1
ATOM 784 C C . GLN A 1 99 ? -19.307 20.146 13.055 1.00 49.69 99 GLN A C 1
ATOM 786 O O . GLN A 1 99 ? -18.606 20.964 13.642 1.00 49.69 99 GLN A O 1
ATOM 791 N N . ALA A 1 100 ? -20.188 20.517 12.120 1.00 43.84 100 ALA A N 1
ATOM 792 C CA . ALA A 1 100 ? -20.648 21.885 11.874 1.00 43.84 100 ALA A CA 1
ATOM 793 C C . ALA A 1 100 ? -22.169 21.902 12.059 1.00 43.84 100 ALA A C 1
ATOM 795 O O . ALA A 1 100 ? -22.931 21.798 11.099 1.00 43.84 100 ALA A O 1
ATOM 796 N N . ALA A 1 101 ? -22.581 21.950 13.320 1.00 35.31 101 ALA A N 1
ATOM 797 C CA . ALA A 1 101 ? -23.927 22.268 13.772 1.00 35.31 101 ALA A CA 1
ATOM 798 C C . ALA A 1 101 ? -23.804 22.977 15.122 1.00 35.31 101 ALA A C 1
ATOM 800 O O . ALA A 1 101 ? -22.983 22.503 15.943 1.00 35.31 101 ALA A O 1
#

Solvent-accessible surface area (backbone atoms only — not comparable to full-atom values): 5768 Å² total; per-residue (Å²): 111,70,71,60,53,55,42,44,74,70,71,43,51,73,67,53,51,51,50,52,49,51,51,50,53,51,50,54,51,51,49,40,71,76,50,62,66,43,74,27,67,65,22,44,51,52,43,52,52,37,56,73,73,65,55,53,67,65,56,55,18,57,77,68,74,44,60,54,69,60,55,49,34,25,32,71,17,69,37,77,52,72,67,59,52,52,53,49,52,53,53,51,54,55,69,68,54,72,96,77,126